Protein AF-A0A1Z9SP25-F1 (afdb_monomer)

Foldseek 3Di:
DQPDDPVRPVVVVVVVVVCVVQPLLQAADDQVCVVCVVPDDPCSRCVNLVPDPSDDPVSSVSHHPVSVCVVVVHDDDDDD

Secondary structure (DSSP, 8-state):
---SPTTTGGGHHHHHHHHHHH-GGG------HHHHTTT--HHHHHHHHHH-SSS-HHHHHIIIIIHHHHHTT--PPPP-

Structure (mmCIF, N/CA/C/O backbone):
data_AF-A0A1Z9SP25-F1
#
_entry.id   AF-A0A1Z9SP25-F1
#
loop_
_atom_site.group_PDB
_atom_site.id
_atom_site.type_symbol
_atom_site.label_atom_id
_atom_site.label_alt_id
_atom_site.label_comp_id
_atom_site.label_asym_id
_atom_site.label_entity_id
_atom_site.label_seq_id
_atom_site.pdbx_PDB_ins_code
_atom_site.Cartn_x
_atom_site.Cartn_y
_atom_site.Cartn_z
_atom_site.occupancy
_atom_site.B_iso_or_equiv
_atom_site.auth_seq_id
_atom_site.auth_comp_id
_atom_site.auth_asym_id
_atom_site.auth_atom_id
_atom_site.pdbx_PDB_model_num
ATOM 1 N N . MET A 1 1 ? 8.712 -10.813 -8.417 1.00 78.94 1 MET A N 1
ATOM 2 C CA . MET A 1 1 ? 8.895 -9.383 -8.746 1.00 78.94 1 MET A CA 1
ATOM 3 C C . MET A 1 1 ? 8.090 -9.090 -9.996 1.00 78.94 1 MET A C 1
ATOM 5 O O . MET A 1 1 ? 7.997 -9.990 -10.828 1.00 78.94 1 MET A O 1
ATOM 9 N N . SER A 1 2 ? 7.505 -7.894 -10.102 1.00 90.12 2 SER A N 1
ATOM 10 C CA . SER A 1 2 ? 6.814 -7.460 -11.325 1.00 90.12 2 SER A CA 1
ATOM 11 C C . SER A 1 2 ? 7.738 -7.603 -12.538 1.00 90.12 2 SER A C 1
ATOM 13 O O . SER A 1 2 ? 8.952 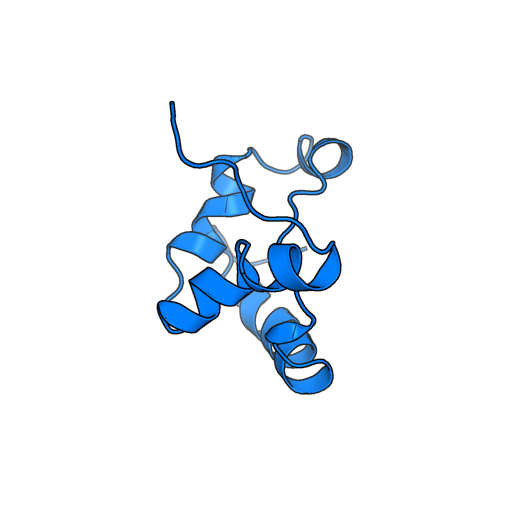-7.425 -12.418 1.00 90.12 2 SER A O 1
ATOM 15 N N . GLN A 1 3 ? 7.168 -8.009 -13.667 1.00 94.25 3 GLN A N 1
ATOM 16 C CA . GLN A 1 3 ? 7.827 -8.051 -14.972 1.00 94.25 3 GLN A CA 1
ATOM 17 C C . GLN A 1 3 ? 7.352 -6.906 -15.881 1.00 94.25 3 GLN A C 1
ATOM 19 O O . GLN A 1 3 ? 7.960 -6.662 -16.923 1.00 94.25 3 GLN A O 1
ATOM 24 N N . ALA A 1 4 ? 6.281 -6.203 -15.500 1.00 95.50 4 ALA A N 1
ATOM 25 C CA . ALA A 1 4 ? 5.805 -5.015 -16.192 1.00 95.50 4 ALA A CA 1
ATOM 26 C C . ALA A 1 4 ? 6.635 -3.772 -15.807 1.00 95.50 4 ALA A C 1
ATOM 28 O O . ALA A 1 4 ? 7.167 -3.689 -14.697 1.00 95.50 4 ALA A O 1
ATOM 29 N N . PRO A 1 5 ? 6.753 -2.771 -16.696 1.00 95.38 5 PRO A N 1
ATOM 30 C CA . PRO A 1 5 ? 7.290 -1.470 -16.312 1.00 95.38 5 PRO A CA 1
ATOM 31 C C . PRO A 1 5 ? 6.374 -0.782 -15.287 1.00 95.38 5 PRO A C 1
ATOM 33 O O . PRO A 1 5 ? 5.203 -1.133 -15.149 1.00 95.38 5 PRO A O 1
ATOM 36 N N . PHE A 1 6 ? 6.896 0.233 -14.591 1.00 95.38 6 PHE A N 1
ATOM 37 C CA . PHE A 1 6 ? 6.093 1.112 -13.732 1.00 95.38 6 PHE A CA 1
ATOM 38 C C . PHE A 1 6 ? 4.842 1.619 -14.494 1.00 95.38 6 PHE A C 1
ATOM 40 O O . PHE A 1 6 ? 5.006 2.078 -15.628 1.00 95.38 6 PHE A O 1
ATOM 47 N N . PRO A 1 7 ? 3.624 1.559 -13.910 1.00 95.88 7 PRO A N 1
ATOM 48 C CA . PRO A 1 7 ? 3.315 1.359 -12.488 1.00 95.88 7 PRO A CA 1
ATOM 49 C C . PRO A 1 7 ? 3.099 -0.105 -12.053 1.00 95.88 7 PRO A C 1
ATOM 51 O O . PRO A 1 7 ? 2.493 -0.338 -11.011 1.00 95.88 7 PRO A O 1
ATOM 54 N N . TYR A 1 8 ? 3.654 -1.076 -12.785 1.00 96.00 8 TYR A N 1
ATOM 55 C CA . TYR A 1 8 ? 3.661 -2.502 -12.427 1.00 96.00 8 TYR A CA 1
ATOM 56 C C . TYR A 1 8 ? 2.267 -3.149 -12.478 1.00 96.00 8 TYR A C 1
ATOM 58 O O . TYR A 1 8 ? 1.824 -3.773 -11.514 1.00 96.00 8 TYR A O 1
ATOM 66 N N . ASP A 1 9 ? 1.559 -3.004 -13.602 1.00 94.25 9 ASP A N 1
ATOM 67 C CA . ASP A 1 9 ? 0.157 -3.440 -13.740 1.00 94.25 9 ASP A CA 1
ATOM 68 C C . ASP A 1 9 ? -0.073 -4.934 -13.433 1.00 94.25 9 ASP A C 1
ATOM 70 O O . ASP A 1 9 ? -1.142 -5.324 -12.965 1.00 94.25 9 ASP A O 1
ATOM 74 N N . ASP A 1 10 ? 0.946 -5.773 -13.627 1.00 95.38 10 ASP A N 1
ATOM 75 C CA . ASP A 1 10 ? 0.916 -7.212 -13.343 1.00 95.38 10 ASP A CA 1
ATOM 76 C C . ASP A 1 10 ? 0.943 -7.560 -11.840 1.00 95.38 10 ASP A C 1
ATOM 78 O O . ASP A 1 10 ? 0.688 -8.706 -11.460 1.00 95.38 10 ASP A O 1
ATOM 82 N N . LEU A 1 11 ? 1.211 -6.590 -10.959 1.00 94.25 11 LEU A N 1
ATOM 83 C CA . LEU A 1 11 ? 1.147 -6.771 -9.507 1.00 94.25 11 LEU A CA 1
ATOM 84 C C . LEU A 1 11 ? -0.295 -7.020 -9.030 1.00 94.25 11 LEU A C 1
ATOM 86 O O . LEU A 1 11 ? -0.523 -7.778 -8.080 1.00 94.25 11 LEU A O 1
ATOM 90 N N . TRP A 1 12 ? -1.270 -6.389 -9.689 1.00 95.94 12 TRP A N 1
ATOM 91 C CA . TRP A 1 12 ? -2.644 -6.289 -9.198 1.00 95.94 12 TRP A CA 1
ATOM 92 C C . TRP A 1 12 ? -3.386 -7.615 -9.168 1.00 95.94 12 TRP A C 1
ATOM 94 O O . TRP A 1 12 ? -4.189 -7.826 -8.266 1.00 95.94 12 TRP A O 1
ATOM 104 N N . ASP A 1 13 ? -3.086 -8.540 -10.075 1.00 95.25 13 ASP A N 1
ATOM 105 C CA . ASP A 1 13 ? -3.739 -9.850 -10.074 1.00 95.25 13 ASP A CA 1
ATOM 106 C C . ASP A 1 13 ? -3.315 -10.694 -8.865 1.00 95.25 13 ASP A C 1
ATOM 108 O O . ASP A 1 13 ? -4.097 -11.488 -8.340 1.00 95.25 13 ASP A O 1
ATOM 112 N N . ALA A 1 14 ? -2.076 -10.528 -8.391 1.00 95.25 14 ALA A N 1
ATOM 113 C CA . ALA A 1 14 ? -1.622 -11.171 -7.164 1.00 95.25 14 ALA A CA 1
ATOM 114 C C . ALA A 1 14 ? -2.232 -10.516 -5.923 1.00 95.25 14 ALA A C 1
ATOM 116 O O . ALA A 1 14 ? -2.669 -11.229 -5.020 1.00 95.25 14 ALA A O 1
ATOM 117 N N . LEU A 1 15 ? -2.296 -9.184 -5.900 1.00 97.00 15 LEU A N 1
ATOM 118 C CA . LEU A 1 15 ? -2.914 -8.430 -4.811 1.00 97.00 15 LEU A CA 1
ATOM 119 C C . LEU A 1 15 ? -4.415 -8.715 -4.690 1.00 97.00 15 LEU A C 1
ATOM 121 O O . LEU A 1 15 ? -4.883 -8.972 -3.586 1.00 97.00 15 LEU A O 1
ATOM 125 N N . ALA A 1 16 ? -5.147 -8.764 -5.806 1.00 96.75 16 ALA A N 1
ATOM 126 C CA . ALA A 1 16 ? -6.579 -9.059 -5.829 1.00 96.75 16 ALA A CA 1
ATOM 127 C C . ALA A 1 16 ? -6.889 -10.398 -5.148 1.00 96.75 16 ALA A C 1
ATOM 129 O O . ALA A 1 16 ? -7.751 -10.455 -4.282 1.00 96.75 16 ALA A O 1
ATOM 130 N N . ARG A 1 17 ? -6.097 -11.447 -5.416 1.00 97.94 17 ARG A N 1
ATOM 131 C CA . ARG A 1 17 ? -6.252 -12.745 -4.732 1.00 97.94 17 ARG A CA 1
ATOM 132 C C . ARG A 1 17 ? -6.071 -12.654 -3.215 1.00 97.94 17 ARG A C 1
ATOM 134 O O . ARG A 1 17 ? -6.718 -13.397 -2.484 1.00 97.94 17 ARG A O 1
ATOM 141 N N . VAL A 1 18 ? -5.177 -11.788 -2.738 1.00 98.06 18 VAL A N 1
ATOM 142 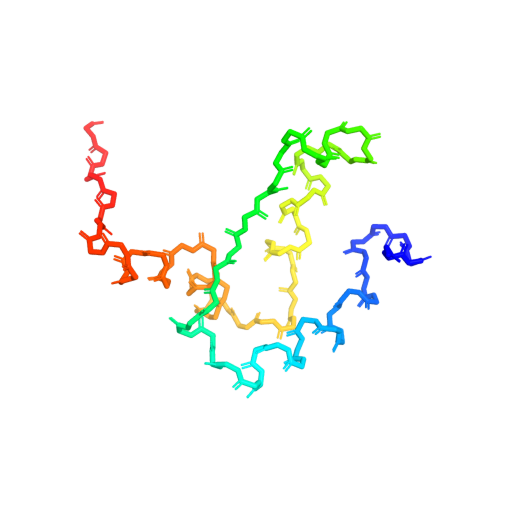C CA . VAL A 1 18 ? -4.983 -11.554 -1.298 1.00 98.06 18 VAL A CA 1
ATOM 143 C C . VAL A 1 18 ? -6.187 -10.804 -0.730 1.00 98.06 18 VAL A C 1
ATOM 145 O O . VAL A 1 18 ? -6.724 -11.209 0.297 1.00 98.06 18 VAL A O 1
ATOM 148 N N . PHE A 1 19 ? -6.648 -9.755 -1.408 1.00 97.62 19 PHE A N 1
ATOM 149 C CA . PHE A 1 19 ? -7.802 -8.974 -0.965 1.00 97.62 19 PHE A CA 1
ATOM 150 C C . PHE A 1 19 ? -9.083 -9.817 -0.930 1.00 97.62 19 PHE A C 1
ATOM 152 O O . PHE A 1 19 ? -9.784 -9.792 0.078 1.00 97.62 19 PHE A O 1
ATOM 159 N N . ASP A 1 20 ? -9.328 -10.636 -1.955 1.00 97.44 20 ASP A N 1
ATOM 160 C CA . ASP A 1 20 ? -10.473 -11.550 -2.032 1.00 97.44 20 ASP A CA 1
ATOM 161 C C . ASP A 1 20 ? -10.447 -12.606 -0.917 1.00 97.44 20 ASP A C 1
ATOM 163 O O . ASP A 1 20 ? -11.486 -12.971 -0.369 1.00 97.44 20 ASP A O 1
ATOM 167 N N . ALA A 1 21 ? -9.258 -13.108 -0.565 1.00 98.44 21 ALA A N 1
ATOM 168 C CA . ALA A 1 21 ? -9.112 -14.156 0.441 1.00 98.44 21 ALA A CA 1
ATOM 169 C C . ALA A 1 21 ? -9.238 -13.639 1.882 1.00 98.44 21 ALA A C 1
ATOM 171 O O . ALA A 1 21 ? -9.765 -14.346 2.742 1.00 98.44 21 ALA A O 1
ATOM 172 N N . PHE A 1 22 ? -8.715 -12.444 2.167 1.00 97.69 22 PHE A N 1
ATOM 173 C CA . PHE A 1 22 ? -8.610 -11.929 3.536 1.00 97.69 22 PHE A CA 1
ATOM 174 C C . PHE A 1 22 ? -9.617 -10.829 3.872 1.00 97.69 22 PHE A C 1
ATOM 176 O O . PHE A 1 22 ? -9.879 -10.615 5.056 1.00 97.69 22 PHE A O 1
ATOM 183 N N . GLY A 1 23 ? -10.177 -10.157 2.866 1.00 96.44 23 GLY A N 1
ATOM 184 C CA . GLY A 1 23 ? -10.891 -8.899 3.041 1.00 96.44 23 GLY A CA 1
ATOM 185 C C . GLY A 1 23 ? -9.925 -7.724 3.207 1.00 96.44 23 GLY A C 1
ATOM 186 O O . GLY A 1 23 ? -8.898 -7.806 3.888 1.00 96.44 23 GLY A O 1
ATOM 187 N N . LEU A 1 24 ? -10.249 -6.593 2.580 1.00 96.31 24 LEU A N 1
ATOM 188 C CA . LEU A 1 24 ? -9.391 -5.404 2.596 1.00 96.31 24 LEU A CA 1
ATOM 189 C C . LEU A 1 24 ? -9.256 -4.787 4.002 1.00 96.31 24 LEU A C 1
ATOM 191 O O . LEU A 1 24 ? -8.244 -4.167 4.331 1.00 96.31 24 LEU A O 1
ATOM 195 N N . ASP A 1 25 ? -10.244 -5.014 4.869 1.00 95.62 25 ASP A N 1
ATOM 196 C CA . ASP A 1 25 ? -10.249 -4.612 6.277 1.00 95.62 25 ASP A CA 1
ATOM 197 C C . ASP A 1 25 ? -9.151 -5.298 7.111 1.00 95.62 25 ASP A C 1
ATOM 199 O O . ASP A 1 25 ? -8.818 -4.811 8.196 1.00 95.62 25 ASP A O 1
ATOM 203 N N . ARG A 1 26 ? -8.572 -6.386 6.583 1.00 97.00 26 ARG A N 1
ATOM 204 C CA . ARG A 1 26 ? -7.489 -7.191 7.165 1.00 97.00 26 ARG A CA 1
ATOM 205 C C . ARG A 1 26 ? -6.156 -7.041 6.425 1.00 97.00 26 ARG A C 1
ATOM 207 O O . ARG A 1 26 ? -5.181 -7.690 6.804 1.00 97.00 26 ARG A O 1
ATOM 214 N N . CYS A 1 27 ? -6.090 -6.190 5.405 1.00 97.75 27 CYS A N 1
ATOM 215 C CA . CYS A 1 27 ? -4.873 -5.889 4.655 1.00 97.75 27 CYS A CA 1
ATOM 216 C C . CYS A 1 27 ? -4.368 -4.475 4.971 1.00 97.75 27 CYS A C 1
ATOM 218 O O . CYS A 1 27 ? -5.152 -3.565 5.220 1.00 97.75 27 CYS A O 1
ATOM 220 N N . MET A 1 28 ? -3.048 -4.282 4.934 1.00 97.12 28 MET A N 1
ATOM 221 C CA . MET A 1 28 ? -2.413 -2.968 5.054 1.00 97.12 28 MET A CA 1
ATOM 222 C C . MET A 1 28 ? -1.230 -2.870 4.094 1.00 97.12 28 MET A C 1
ATOM 224 O O . MET A 1 28 ? -0.527 -3.857 3.868 1.00 97.12 28 MET A O 1
ATOM 228 N N . TRP A 1 29 ? -1.005 -1.684 3.538 1.00 97.38 29 TRP A N 1
ATOM 229 C CA . TRP A 1 29 ? 0.201 -1.401 2.768 1.00 97.38 29 TRP A CA 1
ATOM 230 C C . TRP A 1 29 ? 1.393 -1.121 3.694 1.00 97.38 29 TRP A C 1
ATOM 232 O O . TRP A 1 29 ? 1.262 -0.455 4.721 1.00 97.38 29 TRP A O 1
ATOM 242 N N . GLY A 1 30 ? 2.573 -1.605 3.308 1.00 96.25 30 GLY A N 1
ATOM 243 C CA . GLY A 1 30 ? 3.837 -1.341 3.988 1.00 96.25 30 GLY A CA 1
ATOM 244 C C . GLY A 1 30 ? 4.999 -1.407 3.002 1.00 96.25 30 GLY A C 1
ATOM 245 O O . GLY A 1 30 ? 4.979 -2.203 2.068 1.00 96.25 30 GLY A O 1
ATOM 246 N N . THR A 1 31 ? 6.007 -0.557 3.194 1.00 95.31 31 THR A N 1
ATOM 247 C CA . THR A 1 31 ? 7.105 -0.379 2.226 1.00 95.31 31 THR A CA 1
ATOM 248 C C . THR A 1 31 ? 8.139 -1.492 2.236 1.00 95.31 31 THR A C 1
ATOM 250 O O . THR A 1 31 ? 8.825 -1.678 1.236 1.00 95.31 31 THR A O 1
ATOM 253 N N . ASP A 1 32 ? 8.325 -2.137 3.390 1.00 95.31 32 ASP A N 1
ATOM 254 C CA . ASP A 1 32 ? 9.496 -2.972 3.675 1.00 95.31 32 ASP A CA 1
ATOM 255 C C . ASP A 1 32 ? 10.819 -2.263 3.295 1.00 95.31 32 ASP A C 1
ATOM 257 O O . ASP A 1 32 ? 11.708 -2.822 2.654 1.00 95.31 32 ASP A O 1
ATOM 261 N N . TRP A 1 33 ? 10.925 -0.967 3.634 1.00 94.62 33 TRP A N 1
ATOM 262 C CA . TRP A 1 33 ? 11.918 -0.039 3.066 1.00 94.62 33 TRP A CA 1
ATOM 263 C C . TRP A 1 33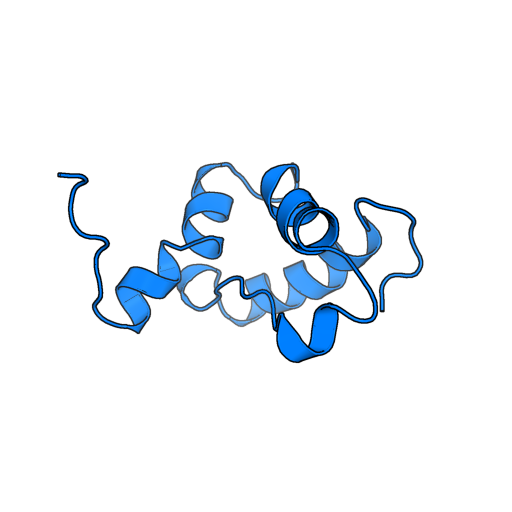 ? 13.367 -0.537 3.117 1.00 94.62 33 TRP A C 1
ATOM 265 O O . TRP A 1 33 ? 14.091 -0.414 2.133 1.00 94.62 33 TRP A O 1
ATOM 275 N N . THR A 1 34 ? 13.795 -1.134 4.231 1.00 94.25 34 THR A N 1
ATOM 276 C CA . THR A 1 34 ? 15.173 -1.631 4.392 1.00 94.25 34 THR A CA 1
ATOM 277 C C . THR A 1 34 ? 15.501 -2.814 3.480 1.00 94.25 34 THR A C 1
ATOM 279 O O . THR A 1 34 ? 16.676 -3.098 3.267 1.00 94.25 34 THR A O 1
ATOM 282 N N . ARG A 1 35 ? 14.490 -3.495 2.926 1.00 94.06 35 ARG A N 1
ATOM 283 C CA . ARG A 1 35 ? 14.630 -4.552 1.913 1.00 94.06 35 ARG A CA 1
ATOM 284 C C . ARG A 1 35 ? 14.390 -4.031 0.499 1.00 94.06 35 ARG A C 1
ATOM 286 O O . ARG A 1 35 ? 15.040 -4.488 -0.434 1.00 94.06 35 ARG A O 1
ATOM 293 N N . ALA A 1 36 ? 13.476 -3.077 0.339 1.00 93.75 36 ALA A N 1
ATOM 294 C CA . ALA A 1 36 ? 13.073 -2.555 -0.963 1.00 93.75 36 ALA A CA 1
ATOM 295 C C . ALA A 1 36 ? 14.050 -1.523 -1.551 1.00 93.75 36 ALA A C 1
ATOM 297 O O . ALA A 1 36 ? 14.126 -1.399 -2.773 1.00 93.75 36 ALA A O 1
ATOM 298 N N . MET A 1 37 ? 14.805 -0.801 -0.713 1.00 95.31 37 MET A N 1
ATOM 299 C CA . MET A 1 37 ? 15.630 0.339 -1.145 1.00 95.31 37 MET A CA 1
ATOM 300 C C . MET A 1 37 ? 16.753 -0.005 -2.137 1.00 95.31 37 MET A C 1
ATOM 302 O O . MET A 1 37 ? 17.241 0.886 -2.827 1.00 95.31 37 MET A O 1
ATOM 306 N N . GLU A 1 38 ? 17.160 -1.274 -2.231 1.00 95.44 38 GLU A N 1
ATOM 307 C CA . GLU A 1 38 ? 18.131 -1.740 -3.236 1.00 95.44 38 GLU A CA 1
ATOM 308 C C . GLU A 1 38 ? 17.496 -1.984 -4.619 1.00 95.44 38 GLU A C 1
ATOM 310 O O . GLU A 1 38 ? 18.211 -2.109 -5.610 1.00 95.44 38 GLU A O 1
ATOM 315 N N . ILE A 1 39 ? 16.162 -2.056 -4.695 1.00 92.88 39 ILE A N 1
ATOM 316 C CA . ILE A 1 39 ? 15.406 -2.449 -5.895 1.00 92.88 39 ILE A CA 1
ATOM 317 C C . ILE A 1 39 ? 14.618 -1.262 -6.460 1.00 92.88 39 ILE A C 1
ATOM 319 O O . ILE A 1 39 ? 14.564 -1.075 -7.675 1.00 92.88 39 ILE A O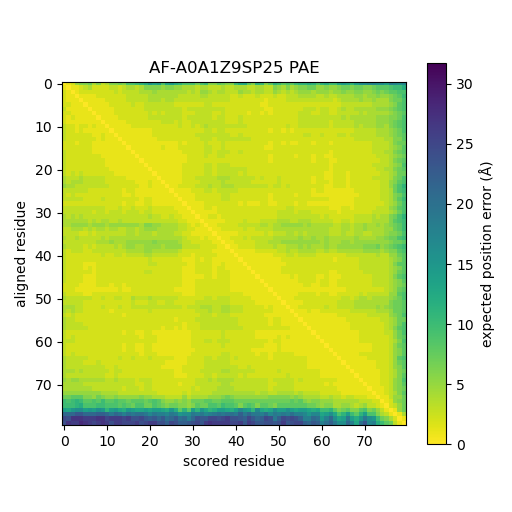 1
ATOM 323 N N . ILE A 1 40 ? 14.003 -0.458 -5.589 1.00 94.94 40 ILE A N 1
ATOM 324 C CA . ILE A 1 40 ? 13.149 0.675 -5.960 1.00 94.94 40 ILE A CA 1
ATOM 325 C C . ILE A 1 40 ? 13.334 1.850 -4.997 1.00 94.94 40 ILE A C 1
ATOM 327 O O . ILE A 1 40 ? 13.664 1.677 -3.824 1.00 94.94 40 ILE A O 1
ATOM 331 N N . ASN A 1 41 ? 13.057 3.064 -5.475 1.00 96.12 41 ASN A N 1
ATOM 332 C CA . ASN A 1 41 ? 12.920 4.222 -4.592 1.00 96.12 41 ASN A CA 1
ATOM 333 C C . ASN A 1 41 ? 11.519 4.285 -3.947 1.00 96.12 41 ASN A C 1
ATOM 335 O O . ASN A 1 41 ? 10.597 3.564 -4.331 1.00 96.12 41 ASN A O 1
ATOM 339 N N . TYR A 1 42 ? 11.344 5.174 -2.963 1.00 96.19 42 TYR A N 1
ATOM 340 C CA . TYR A 1 42 ? 10.097 5.260 -2.194 1.00 96.19 42 TYR A CA 1
ATOM 341 C C . TYR A 1 42 ? 8.883 5.580 -3.077 1.00 96.19 42 TYR A C 1
ATOM 343 O O . TYR A 1 42 ? 7.839 4.945 -2.938 1.00 96.19 42 TYR A O 1
ATOM 351 N N . ALA A 1 43 ? 9.028 6.524 -4.016 1.00 97.06 43 ALA A N 1
ATOM 352 C CA . ALA A 1 43 ? 7.958 6.910 -4.935 1.00 97.06 43 ALA A CA 1
ATOM 353 C C . ALA A 1 43 ? 7.519 5.720 -5.800 1.00 97.06 43 ALA A C 1
ATOM 355 O O . ALA A 1 43 ? 6.332 5.434 -5.910 1.00 97.06 43 ALA A O 1
ATOM 356 N N . GLN A 1 44 ? 8.474 4.955 -6.329 1.00 96.06 44 GLN A N 1
ATOM 357 C CA . GLN A 1 44 ? 8.186 3.736 -7.080 1.00 96.06 44 GLN A CA 1
ATOM 358 C C . GLN A 1 44 ? 7.439 2.683 -6.246 1.00 96.06 44 GLN A C 1
ATOM 360 O O . GLN A 1 44 ? 6.656 1.931 -6.813 1.00 96.06 44 GLN A O 1
ATOM 365 N N . GLY A 1 45 ? 7.644 2.626 -4.926 1.00 95.50 45 GLY A N 1
ATOM 366 C CA . GLY A 1 45 ? 6.932 1.695 -4.044 1.00 95.50 45 GLY A CA 1
ATOM 367 C C . GLY A 1 45 ? 5.515 2.134 -3.659 1.00 95.50 45 GLY A C 1
ATOM 368 O O . GLY A 1 45 ? 4.638 1.287 -3.496 1.00 95.50 45 GLY A O 1
ATOM 369 N N . VAL A 1 46 ? 5.277 3.440 -3.506 1.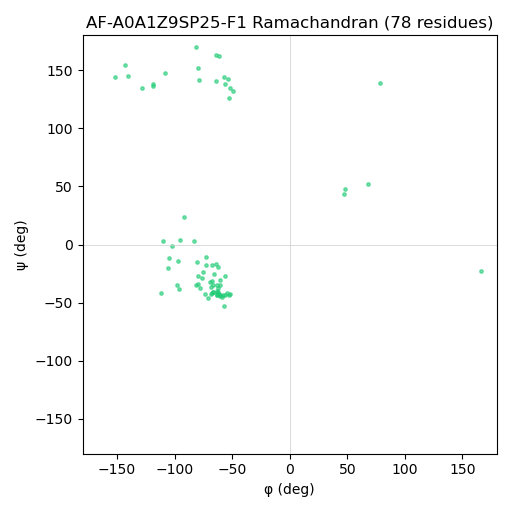00 97.75 46 VAL A N 1
ATOM 370 C CA . VAL A 1 46 ? 3.988 3.970 -3.021 1.00 97.75 46 VAL A CA 1
ATOM 371 C C . VAL A 1 46 ? 3.042 4.389 -4.146 1.00 97.75 46 VAL A C 1
ATOM 373 O O . VAL A 1 46 ? 1.838 4.160 -4.049 1.00 97.75 46 VAL A O 1
ATOM 376 N N . GLU A 1 47 ? 3.557 4.979 -5.226 1.00 97.62 47 GLU A N 1
ATOM 377 C CA . GLU A 1 47 ? 2.722 5.582 -6.270 1.00 97.62 47 GLU A CA 1
ATOM 378 C C . GLU A 1 47 ? 1.806 4.595 -7.011 1.00 97.62 47 GLU A C 1
ATOM 380 O O . GLU A 1 47 ? 0.664 4.975 -7.267 1.00 97.62 47 GLU A O 1
ATOM 385 N N . PRO A 1 48 ? 2.177 3.321 -7.266 1.00 97.00 48 PRO A N 1
ATOM 386 C CA . PRO A 1 48 ? 1.241 2.354 -7.844 1.00 97.00 48 PRO A CA 1
ATOM 387 C C . PRO A 1 48 ? -0.054 2.230 -7.031 1.00 97.00 48 PRO A C 1
ATOM 389 O O . PRO A 1 48 ? -1.149 2.241 -7.585 1.00 97.00 48 PRO A O 1
ATOM 392 N N . PHE A 1 49 ? 0.055 2.211 -5.700 1.00 97.31 49 PHE A N 1
ATOM 393 C CA . PHE A 1 49 ? -1.092 2.127 -4.795 1.00 97.31 49 PHE A CA 1
ATOM 394 C C . PHE A 1 49 ? -1.859 3.449 -4.683 1.00 97.31 49 PHE A C 1
ATOM 396 O O . PHE A 1 49 ? -3.043 3.445 -4.352 1.00 97.31 49 PHE A O 1
ATOM 403 N N . ARG A 1 50 ? -1.215 4.587 -4.973 1.00 96.62 50 ARG A N 1
ATOM 404 C CA . ARG A 1 50 ? -1.871 5.903 -4.996 1.00 96.62 50 ARG A CA 1
ATOM 405 C C . ARG A 1 50 ? -2.609 6.165 -6.299 1.00 96.62 50 ARG A C 1
ATOM 407 O O . ARG A 1 50 ? -3.642 6.819 -6.258 1.00 96.62 50 ARG A O 1
ATOM 414 N N . MET A 1 51 ? -2.101 5.688 -7.429 1.00 95.38 51 MET A N 1
ATOM 415 C CA . MET A 1 51 ? -2.609 6.037 -8.760 1.00 95.38 51 MET A CA 1
ATOM 416 C C . MET A 1 51 ? -3.584 5.015 -9.352 1.00 95.38 51 MET A C 1
ATOM 418 O O . MET A 1 51 ? -4.243 5.333 -10.337 1.00 95.38 51 MET A O 1
ATOM 422 N N . THR A 1 52 ? -3.665 3.811 -8.784 1.00 95.12 52 THR A N 1
ATOM 423 C CA . THR A 1 52 ? -4.515 2.729 -9.300 1.00 95.12 52 THR A CA 1
ATOM 424 C C . THR A 1 52 ? -5.994 3.110 -9.401 1.00 95.12 52 THR A C 1
ATOM 426 O O . THR A 1 52 ? -6.531 3.801 -8.534 1.00 95.12 52 THR A O 1
ATOM 42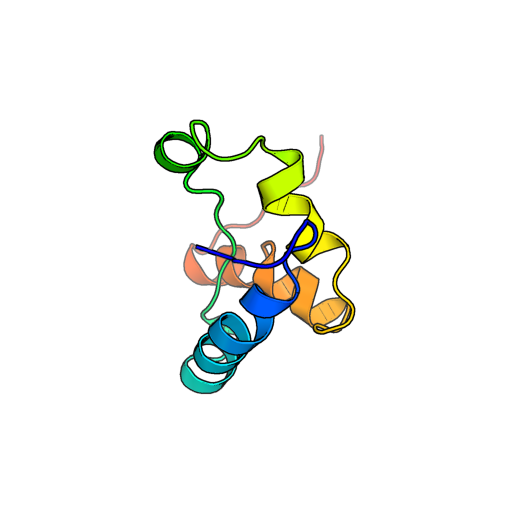9 N N . ASP A 1 53 ? -6.655 2.601 -10.437 1.00 95.06 53 ASP A N 1
ATOM 430 C CA . ASP A 1 53 ? -8.109 2.597 -10.619 1.00 95.06 53 ASP A CA 1
ATOM 431 C C . ASP A 1 53 ? -8.738 1.227 -10.294 1.00 95.06 53 ASP A C 1
ATOM 433 O O . ASP A 1 53 ? -9.957 1.070 -10.330 1.00 95.06 53 ASP A O 1
ATOM 437 N N . ARG A 1 54 ? -7.911 0.233 -9.933 1.00 95.38 54 ARG A N 1
ATOM 438 C CA . ARG A 1 54 ? -8.343 -1.120 -9.540 1.00 95.38 54 ARG A CA 1
ATOM 439 C C . ARG A 1 54 ? -8.988 -1.165 -8.159 1.00 95.38 54 ARG A C 1
ATOM 441 O O . ARG A 1 54 ? -9.641 -2.151 -7.838 1.00 95.38 54 ARG A O 1
ATOM 448 N N . LEU A 1 55 ? -8.763 -0.130 -7.354 1.00 96.94 55 LEU A N 1
ATOM 449 C CA . LEU A 1 55 ? -9.399 0.095 -6.063 1.00 96.94 55 LEU A CA 1
ATOM 450 C C . LEU A 1 55 ? -10.168 1.411 -6.140 1.00 96.94 55 LEU A C 1
ATOM 452 O O . LEU A 1 55 ? -9.664 2.406 -6.666 1.00 96.94 55 LEU A O 1
ATOM 456 N N . SER A 1 56 ? -11.367 1.431 -5.574 1.00 97.12 56 SER A N 1
ATOM 457 C CA . SER A 1 56 ? -12.098 2.670 -5.336 1.00 97.12 56 SER A CA 1
ATOM 458 C C . SER A 1 56 ? -11.322 3.596 -4.380 1.00 97.12 56 SER A C 1
ATOM 460 O O . SER A 1 56 ? -10.426 3.149 -3.652 1.00 97.12 56 SER A O 1
ATOM 462 N N . PRO A 1 57 ? -11.654 4.901 -4.339 1.00 97.31 57 PRO A N 1
ATOM 463 C CA . PRO A 1 57 ? -11.028 5.831 -3.402 1.00 97.31 57 PRO A CA 1
ATOM 464 C C . PRO A 1 57 ? -11.094 5.358 -1.941 1.00 97.31 57 PRO A C 1
ATOM 466 O O . PRO A 1 57 ? -10.069 5.392 -1.259 1.00 97.31 57 PRO A O 1
ATOM 469 N N . ASP A 1 58 ? -12.247 4.845 -1.505 1.00 97.38 58 ASP A N 1
ATOM 470 C CA . ASP A 1 58 ? -12.474 4.357 -0.140 1.00 97.38 58 ASP A CA 1
ATOM 471 C C . ASP A 1 58 ? -11.649 3.095 0.157 1.00 97.38 58 ASP A C 1
ATOM 473 O O . ASP A 1 58 ? -11.029 2.973 1.212 1.00 97.38 58 ASP A O 1
ATOM 477 N N . GLU A 1 59 ? -11.571 2.159 -0.793 1.00 97.81 59 GLU A N 1
ATOM 478 C CA . GLU A 1 59 ? -10.743 0.954 -0.659 1.00 97.81 59 GLU A CA 1
ATOM 479 C C . GLU A 1 59 ? -9.257 1.298 -0.544 1.00 97.81 59 GLU A C 1
ATOM 481 O O . GLU A 1 59 ? -8.529 0.727 0.274 1.00 97.81 59 GLU A O 1
ATOM 486 N N . ARG A 1 60 ? -8.797 2.282 -1.317 1.00 97.62 60 ARG A N 1
ATOM 487 C CA . ARG A 1 60 ? -7.429 2.779 -1.208 1.00 97.62 60 ARG A CA 1
ATOM 488 C C . ARG A 1 60 ? -7.175 3.402 0.165 1.00 97.62 60 ARG A C 1
ATOM 490 O O . ARG A 1 60 ? -6.125 3.145 0.743 1.00 97.62 60 ARG A O 1
ATOM 497 N N . GLU A 1 61 ? -8.109 4.173 0.720 1.00 96.44 61 GLU A N 1
ATOM 498 C CA . GLU A 1 61 ? -7.981 4.713 2.083 1.00 96.44 61 GLU A CA 1
ATOM 499 C C . GLU A 1 61 ? -7.927 3.608 3.147 1.00 96.44 61 GLU A C 1
ATOM 501 O O . GLU A 1 61 ? -7.098 3.660 4.063 1.00 96.44 61 GLU A O 1
ATOM 506 N N . ILE A 1 62 ? -8.751 2.567 2.996 1.00 97.25 62 ILE A N 1
ATOM 507 C CA . ILE A 1 62 ? -8.728 1.377 3.852 1.00 97.25 62 ILE A CA 1
ATOM 508 C C . ILE A 1 62 ? -7.338 0.727 3.819 1.00 97.25 62 ILE A C 1
ATOM 510 O O . ILE A 1 62 ? -6.723 0.547 4.874 1.00 97.25 62 ILE A O 1
ATOM 514 N N . LEU A 1 63 ? -6.810 0.426 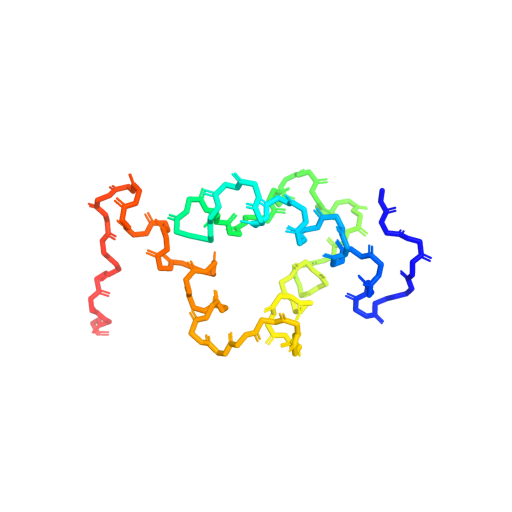2.630 1.00 97.88 63 LEU A N 1
ATOM 515 C CA . LEU A 1 63 ? -5.525 -0.258 2.468 1.00 97.88 63 LEU A CA 1
ATOM 516 C C . LEU A 1 63 ? -4.332 0.596 2.931 1.00 97.88 63 LEU A C 1
ATOM 518 O O . LEU A 1 63 ? -3.405 0.083 3.563 1.00 97.88 63 LEU A O 1
ATOM 522 N N . MET A 1 64 ? -4.349 1.894 2.623 1.00 97.19 64 MET A N 1
ATOM 523 C CA . MET A 1 64 ? -3.223 2.810 2.850 1.00 97.19 64 MET A CA 1
ATOM 524 C C . MET A 1 64 ? -3.149 3.362 4.282 1.00 97.19 64 MET A C 1
ATOM 526 O O . MET A 1 64 ? -2.263 4.159 4.586 1.00 97.19 64 MET A O 1
ATOM 530 N N . GLY A 1 65 ? -4.041 2.938 5.181 1.00 95.88 65 GLY A N 1
ATOM 531 C CA . GLY A 1 65 ? -3.942 3.277 6.602 1.00 95.88 65 GLY A CA 1
ATOM 532 C C . GLY A 1 65 ? -5.198 3.008 7.426 1.00 95.88 65 GLY A C 1
ATOM 533 O O . GLY A 1 65 ? -5.088 2.819 8.637 1.00 95.88 65 GLY A O 1
ATOM 534 N N . GLY A 1 66 ? -6.383 2.948 6.813 1.00 96.31 66 GLY A N 1
ATOM 535 C CA . GLY A 1 66 ? -7.640 2.730 7.536 1.00 96.31 66 GLY A CA 1
ATOM 536 C C . GLY A 1 66 ? -7.697 1.391 8.284 1.00 96.31 66 GLY A C 1
ATOM 537 O O . GLY A 1 66 ? -8.111 1.342 9.442 1.00 96.31 66 GLY A O 1
ATOM 538 N N . SER A 1 67 ? -7.235 0.303 7.666 1.00 96.94 67 SER A N 1
ATOM 539 C CA . SER A 1 67 ? -7.141 -1.011 8.320 1.00 96.94 67 SER A CA 1
ATOM 540 C C . SER A 1 67 ? -6.080 -1.042 9.414 1.00 96.94 67 SER A C 1
ATOM 542 O O . SER A 1 67 ? -6.311 -1.628 10.469 1.00 96.94 67 SER A O 1
ATOM 544 N N . LEU A 1 68 ? -4.954 -0.352 9.213 1.00 96.19 68 LEU A N 1
ATOM 545 C CA . LEU A 1 68 ? -3.880 -0.243 10.201 1.00 96.19 68 LEU A CA 1
ATOM 546 C C . LEU A 1 68 ? -4.384 0.376 11.509 1.00 96.19 68 LEU A C 1
ATOM 548 O O . LEU A 1 68 ? -4.099 -0.157 12.580 1.00 96.19 68 LEU A O 1
ATOM 552 N N . GLN A 1 69 ? -5.166 1.457 11.420 1.00 95.56 69 GLN A N 1
ATOM 553 C CA . GLN A 1 69 ? -5.731 2.131 12.593 1.00 95.56 69 GLN A CA 1
ATOM 554 C C . GLN A 1 69 ? -6.583 1.186 13.448 1.00 95.56 69 GLN A C 1
ATOM 556 O O . GLN A 1 69 ? -6.436 1.141 14.666 1.00 95.56 69 GLN A O 1
ATOM 561 N N . ARG A 1 70 ? -7.425 0.372 12.800 1.00 93.69 70 ARG A N 1
ATOM 562 C CA . ARG A 1 70 ? -8.261 -0.632 13.475 1.00 93.69 70 ARG A CA 1
ATOM 563 C C . ARG A 1 70 ? -7.435 -1.776 14.065 1.00 93.69 70 ARG A C 1
ATOM 565 O O . ARG A 1 70 ? -7.703 -2.205 15.180 1.00 93.69 70 ARG A O 1
ATOM 572 N N . ILE A 1 71 ? -6.445 -2.273 13.323 1.00 94.88 71 ILE A N 1
ATOM 573 C CA . ILE A 1 71 ? -5.626 -3.427 13.727 1.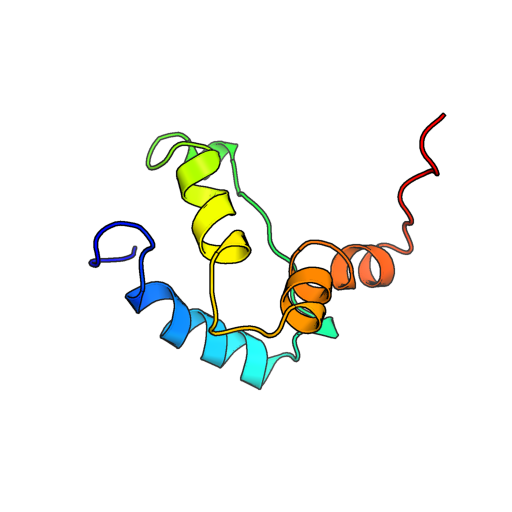00 94.88 71 ILE A CA 1
ATOM 574 C C . ILE A 1 71 ? -4.755 -3.103 14.945 1.00 94.88 71 ILE A C 1
ATOM 576 O O . ILE A 1 71 ? -4.624 -3.942 15.834 1.00 94.88 71 ILE A O 1
ATOM 580 N N . TYR A 1 72 ? -4.166 -1.908 14.992 1.00 95.56 72 TYR A N 1
ATOM 581 C CA . TYR A 1 72 ? -3.286 -1.498 16.089 1.00 95.56 72 TYR A CA 1
ATOM 582 C C . TYR A 1 72 ? -3.979 -0.691 17.189 1.00 95.56 72 TYR A C 1
ATOM 584 O O . TYR A 1 72 ? -3.288 -0.240 18.099 1.00 95.56 72 TYR A O 1
ATOM 592 N N . ASP A 1 73 ? -5.300 -0.497 17.109 1.00 95.38 73 ASP A N 1
ATOM 593 C CA . ASP A 1 73 ? -6.051 0.400 18.000 1.00 95.38 73 ASP A CA 1
ATOM 594 C C . ASP A 1 73 ? -5.372 1.779 18.120 1.00 95.38 73 ASP A C 1
ATOM 596 O O . ASP A 1 73 ? -5.084 2.304 19.197 1.00 95.38 73 ASP A O 1
ATOM 600 N N . TRP A 1 74 ? -5.015 2.335 16.962 1.00 93.75 74 TRP A N 1
ATOM 601 C CA . TRP A 1 74 ? -4.225 3.552 16.851 1.00 93.75 74 TRP A CA 1
ATOM 602 C C . TRP A 1 74 ? -4.906 4.551 15.927 1.00 93.75 74 TRP A C 1
ATOM 604 O O . TRP A 1 74 ? -5.300 4.210 14.818 1.00 93.75 74 TRP A O 1
ATOM 614 N N . SER A 1 75 ? -4.963 5.815 16.338 1.00 89.25 75 SER A N 1
ATOM 615 C CA . SER A 1 75 ? -5.372 6.923 15.477 1.00 89.25 75 SER A CA 1
ATOM 616 C C . SER A 1 75 ? -4.233 7.934 15.347 1.00 89.25 75 SER A C 1
ATOM 618 O O . SER A 1 75 ? -3.632 8.293 16.371 1.00 89.25 75 SER A O 1
ATOM 620 N N . PRO A 1 76 ? -3.950 8.458 14.140 1.00 85.50 76 PRO A N 1
ATOM 621 C CA . PRO A 1 76 ? -3.045 9.587 14.000 1.00 85.50 76 PRO A CA 1
ATOM 622 C C . PRO A 1 76 ? -3.559 10.749 14.851 1.00 85.50 76 PRO A C 1
ATOM 624 O O . PRO A 1 76 ? -4.760 11.017 14.912 1.00 85.50 76 PRO A O 1
ATOM 627 N N . ARG A 1 77 ? -2.650 11.433 15.547 1.00 83.12 77 ARG A N 1
ATOM 628 C CA . ARG A 1 77 ? -3.033 12.635 16.289 1.00 83.12 77 ARG A CA 1
ATOM 629 C C . ARG A 1 77 ? -3.507 13.686 15.280 1.00 83.12 77 ARG A C 1
ATOM 631 O O . ARG A 1 77 ? -2.875 13.802 14.228 1.00 83.12 77 ARG A O 1
ATOM 638 N N . PRO A 1 78 ? -4.563 14.458 15.583 1.00 76.25 78 PRO A N 1
ATOM 639 C CA . PRO A 1 78 ? -4.887 15.635 14.792 1.00 76.25 78 PRO A CA 1
ATOM 640 C C . PRO A 1 78 ? -3.635 16.508 14.681 1.00 76.25 78 PRO A C 1
ATOM 642 O O . PRO A 1 78 ? -2.931 16.683 15.681 1.00 76.25 78 PRO A O 1
ATOM 645 N N . ASN A 1 79 ? -3.33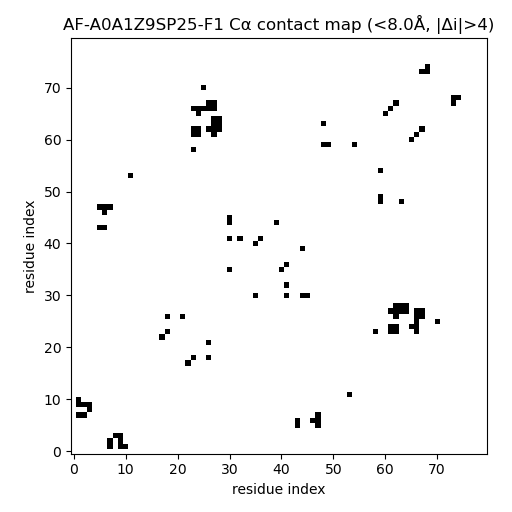9 17.004 13.478 1.00 62.59 79 ASN A N 1
ATOM 646 C CA . ASN A 1 79 ? -2.209 17.905 13.271 1.00 62.59 79 ASN A CA 1
ATOM 647 C C . ASN A 1 79 ? -2.319 19.082 14.257 1.00 62.59 79 ASN A C 1
ATOM 649 O O . ASN A 1 79 ? -3.371 19.722 14.325 1.00 62.59 79 ASN A O 1
ATOM 653 N N . GLN A 1 80 ? -1.256 19.311 15.034 1.00 44.91 80 GLN A N 1
ATOM 654 C CA . GLN A 1 80 ? -1.044 20.570 15.754 1.00 44.91 80 GLN A CA 1
ATOM 655 C C . GLN A 1 80 ? -0.757 21.699 14.767 1.00 44.91 80 GLN A C 1
ATOM 657 O O . GLN A 1 80 ? -0.070 21.424 13.755 1.00 44.91 80 GLN A O 1
#

Sequence (80 aa):
MSQAPFPYDDLWDALARVFDAFGLDRCMWGTDWTRAMEIINYAQGVEPFRMTDRLSPDEREILMGGSLQRIYDWSPRPNQ

pLDDT: mean 94.12, std 7.58, range [44.91, 98.44]

Mean predicted aligned error: 3.46 Å

Radius of gyration: 13.62 Å; Cα contacts (8 Å, |Δi|>4): 58; chains: 1; bounding box: 31×35×34 Å

Solvent-accessible surface area (backbone atoms only — not comparable to full-atom values): 5007 Å² total; per-residue (Å²): 129,70,88,48,65,87,73,28,73,70,46,50,68,60,50,48,56,51,38,74,72,61,38,52,74,74,36,64,72,80,75,60,54,96,72,36,60,88,80,42,55,70,63,74,68,48,45,40,72,71,70,50,82,91,46,55,76,67,54,39,46,27,29,71,44,51,18,46,28,67,76,67,77,43,72,85,73,77,86,128

Nearest PDB structures (foldseek):
  4ign-assembly2_B  TM=7.694E-01  e=7.140E-01  Homo sapiens
  7pwy-assembly2_D  TM=8.234E-01  e=1.115E+00  Homo sapiens
  4ofc-assembly1_A  TM=8.309E-01  e=1.857E+00  Homo sapiens
  7pwy-assembly2_C  TM=7.693E-01  e=1.635E+00  Homo sapiens